Protein AF-A0A963L9Z0-F1 (afdb_monomer)

Foldseek 3Di:
DADDDDDFDADPPPRHTQQADPVRDGDPVVVVVVVCCVVCVVVVVCVRQVDPVSVVCCDPPDNND

Mean predicted aligned error: 4.22 Å

Secondary structure (DSSP, 8-state):
---------B-TTT--BTTB-TTSPBPHHHHHHHHHHHHHTTTTHHHHS-SHHHHHHS-TTTT--

Structure (mmCIF, N/CA/C/O backbone):
data_AF-A0A963L9Z0-F1
#
_entry.id   AF-A0A963L9Z0-F1
#
loop_
_atom_site.group_PDB
_atom_site.id
_atom_site.type_symbol
_atom_site.label_atom_id
_atom_site.label_alt_id
_atom_site.label_comp_id
_atom_site.label_asym_id
_atom_site.label_entity_id
_atom_site.label_seq_id
_atom_site.pdbx_PDB_ins_code
_atom_site.Cartn_x
_atom_site.Cartn_y
_atom_site.Cartn_z
_atom_site.occupancy
_atom_site.B_iso_or_equiv
_atom_site.auth_seq_id
_atom_site.auth_comp_id
_atom_site.auth_asym_id
_atom_site.auth_atom_id
_atom_site.pdbx_PDB_model_num
ATOM 1 N N . SER A 1 1 ? 14.128 12.832 -4.920 1.00 79.38 1 SER A N 1
ATOM 2 C CA . SER A 1 1 ? 12.960 13.084 -4.054 1.00 79.38 1 SER A CA 1
ATOM 3 C C . SER A 1 1 ? 11.944 11.958 -4.210 1.00 79.38 1 SER A C 1
ATOM 5 O O . SER A 1 1 ? 12.031 11.226 -5.195 1.00 79.38 1 SER A O 1
ATOM 7 N N . ALA A 1 2 ? 11.047 11.787 -3.239 1.00 82.62 2 ALA A N 1
ATOM 8 C CA . ALA A 1 2 ? 10.037 10.731 -3.175 1.00 82.62 2 ALA A CA 1
ATOM 9 C C . ALA A 1 2 ? 8.754 11.252 -2.515 1.00 82.62 2 ALA A C 1
ATOM 11 O O . ALA A 1 2 ? 8.785 12.291 -1.861 1.00 82.62 2 ALA A O 1
ATOM 12 N N . MET A 1 3 ? 7.660 10.503 -2.648 1.00 89.56 3 MET A N 1
ATOM 13 C CA . MET A 1 3 ? 6.406 10.769 -1.948 1.00 89.56 3 MET A CA 1
ATOM 14 C C . MET A 1 3 ? 5.908 9.467 -1.321 1.00 89.56 3 MET A C 1
ATOM 16 O O . MET A 1 3 ? 5.539 8.539 -2.038 1.00 89.56 3 MET A O 1
ATOM 20 N N . HIS A 1 4 ? 5.936 9.386 0.008 1.00 91.69 4 HIS A N 1
ATOM 21 C CA . HIS A 1 4 ? 5.275 8.309 0.743 1.00 91.69 4 HIS A CA 1
ATOM 22 C C . HIS A 1 4 ? 3.836 8.735 1.034 1.00 91.69 4 HIS A C 1
ATOM 24 O O . HIS A 1 4 ? 3.602 9.870 1.445 1.00 91.69 4 HIS A O 1
ATOM 30 N N . ILE A 1 5 ? 2.881 7.833 0.815 1.00 92.38 5 ILE A N 1
ATOM 31 C CA . ILE A 1 5 ? 1.470 8.064 1.127 1.00 92.38 5 ILE A CA 1
ATOM 32 C C . ILE A 1 5 ? 1.096 7.128 2.270 1.00 92.38 5 ILE A C 1
ATOM 34 O O . ILE A 1 5 ? 1.191 5.911 2.136 1.00 92.38 5 ILE A O 1
ATOM 38 N N . HIS A 1 6 ? 0.664 7.703 3.388 1.00 95.56 6 HIS A N 1
ATOM 39 C CA . HIS A 1 6 ? 0.112 6.951 4.508 1.00 95.56 6 HIS A CA 1
ATOM 40 C C . HIS A 1 6 ? -1.398 6.835 4.306 1.00 95.56 6 HIS A C 1
ATOM 42 O O . HIS A 1 6 ? -2.074 7.843 4.109 1.00 95.56 6 HIS A O 1
ATOM 48 N N . GLN A 1 7 ? -1.915 5.609 4.309 1.00 96.31 7 GLN A N 1
ATOM 49 C CA . GLN A 1 7 ? -3.310 5.316 3.987 1.00 96.31 7 GLN A CA 1
ATOM 50 C C . GLN A 1 7 ? -3.968 4.579 5.152 1.00 96.31 7 GLN A C 1
ATOM 52 O O . GLN A 1 7 ? -3.380 3.672 5.741 1.00 96.31 7 GLN A O 1
ATOM 57 N N . SER A 1 8 ? -5.202 4.962 5.463 1.00 96.50 8 SER A N 1
ATOM 58 C CA . SER A 1 8 ? -6.085 4.261 6.390 1.00 96.50 8 SER A CA 1
ATOM 59 C C . SER A 1 8 ? -7.471 4.138 5.770 1.00 96.50 8 SER A C 1
ATOM 61 O O . SER A 1 8 ? -7.871 4.954 4.937 1.00 96.50 8 SER A O 1
ATOM 63 N N . VAL A 1 9 ? -8.205 3.105 6.174 1.00 97.69 9 VAL A N 1
ATOM 64 C CA . VAL A 1 9 ? -9.618 2.950 5.830 1.00 97.69 9 VAL A CA 1
ATOM 65 C C . VAL A 1 9 ? -10.409 3.015 7.126 1.00 97.69 9 VAL A C 1
ATOM 67 O O . VAL A 1 9 ? -10.092 2.330 8.098 1.00 97.69 9 VAL A O 1
ATOM 70 N N . VAL A 1 10 ? -11.421 3.872 7.148 1.00 97.50 10 VAL A N 1
ATOM 71 C CA . VAL A 1 10 ? -12.283 4.072 8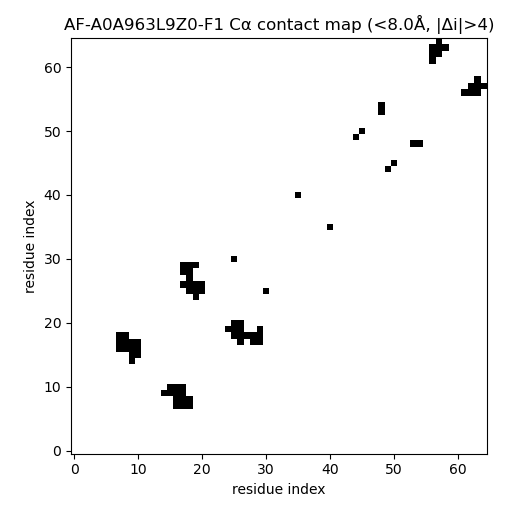.311 1.00 97.50 10 VAL A CA 1
ATOM 72 C C . VAL A 1 10 ? -13.681 3.571 8.001 1.00 97.50 10 VAL A C 1
ATOM 74 O O . VAL A 1 10 ? -14.215 3.810 6.916 1.00 97.50 10 VAL A O 1
ATOM 77 N N . ASP A 1 11 ? -14.268 2.862 8.956 1.00 97.06 11 ASP A N 1
ATOM 78 C CA . ASP A 1 11 ? -15.668 2.483 8.888 1.00 97.06 11 ASP A CA 1
ATOM 79 C C . ASP A 1 11 ? -16.540 3.742 8.972 1.00 97.06 11 ASP A C 1
ATOM 81 O O . ASP A 1 11 ? -16.383 4.572 9.869 1.00 97.06 11 ASP A O 1
ATOM 85 N N . LYS A 1 12 ? -17.463 3.900 8.021 1.00 97.62 12 LYS A N 1
ATOM 86 C CA . LYS A 1 12 ? -18.248 5.133 7.880 1.00 97.62 12 LYS A CA 1
ATOM 87 C C . LYS A 1 12 ? -19.246 5.336 9.025 1.00 97.62 12 LYS A C 1
ATOM 89 O O . LYS A 1 12 ? -19.554 6.479 9.346 1.00 97.62 12 LYS A O 1
ATOM 94 N N . ALA A 1 13 ? -19.777 4.257 9.600 1.00 97.75 13 ALA A N 1
ATOM 95 C CA . ALA A 1 13 ? -20.803 4.338 10.638 1.00 97.75 13 ALA A CA 1
ATOM 96 C C . ALA A 1 13 ? -20.197 4.607 12.022 1.00 97.75 13 ALA A C 1
ATOM 98 O O . ALA A 1 13 ? -20.723 5.410 12.786 1.00 97.75 13 ALA A O 1
ATOM 99 N N . THR A 1 14 ? -19.086 3.942 12.335 1.00 96.38 14 THR A N 1
ATOM 100 C CA . THR A 1 14 ? -18.440 3.973 13.655 1.00 96.38 14 THR A CA 1
ATOM 101 C C . THR A 1 14 ? -17.244 4.920 13.727 1.00 96.38 14 THR A C 1
ATOM 103 O O . THR A 1 14 ? -16.797 5.251 14.822 1.00 96.38 14 THR A O 1
ATOM 106 N N . GLY A 1 15 ? -16.684 5.329 12.585 1.00 96.50 15 GLY A N 1
ATOM 107 C CA . GLY A 1 15 ? -15.458 6.128 12.508 1.00 96.50 15 GLY A CA 1
ATOM 108 C C . GLY A 1 15 ? -14.183 5.359 12.874 1.00 96.50 15 GLY A C 1
ATOM 109 O O . GLY A 1 15 ? -13.103 5.948 12.916 1.00 96.50 15 GLY A O 1
ATOM 110 N N . ARG A 1 16 ? -14.274 4.051 13.147 1.00 96.06 16 ARG A N 1
ATOM 111 C CA . ARG A 1 16 ? -13.128 3.236 13.568 1.00 96.06 16 ARG A CA 1
ATOM 112 C C . ARG A 1 16 ? -12.231 2.896 12.381 1.00 96.06 16 ARG A C 1
ATOM 114 O O . ARG A 1 16 ? -12.712 2.559 11.304 1.00 96.06 16 ARG A O 1
ATOM 121 N N . ASN A 1 17 ? -10.916 2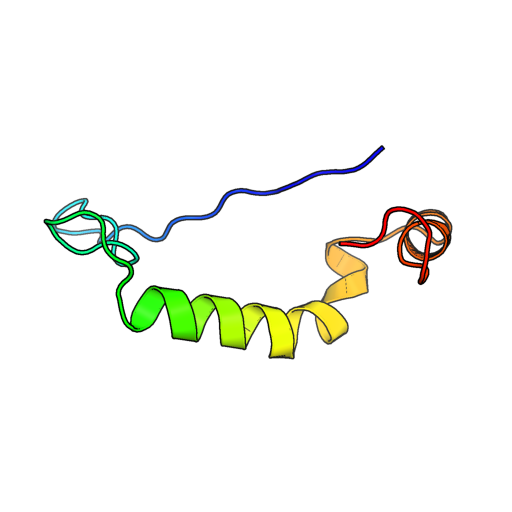.925 12.589 1.00 97.69 17 ASN A N 1
ATOM 122 C CA . ASN A 1 17 ? -9.954 2.445 11.598 1.00 97.69 17 ASN A CA 1
ATOM 123 C C . ASN A 1 17 ? -10.044 0.916 11.482 1.00 97.69 17 ASN A C 1
ATOM 125 O O . ASN A 1 17 ? -9.824 0.214 12.466 1.00 97.69 17 ASN A O 1
ATOM 129 N N . ILE A 1 18 ? -10.331 0.401 10.285 1.00 98.00 18 ILE A N 1
ATOM 130 C CA . ILE A 1 18 ? -10.499 -1.044 10.069 1.00 98.00 18 ILE A CA 1
ATOM 131 C C . ILE A 1 18 ? -9.167 -1.801 10.031 1.00 98.00 18 ILE A C 1
ATOM 133 O O . ILE A 1 18 ? -9.167 -3.030 10.047 1.00 98.00 18 ILE A O 1
ATOM 137 N N . PHE A 1 19 ? -8.034 -1.098 9.956 1.00 98.44 19 PHE A N 1
ATOM 138 C CA . PHE A 1 19 ? -6.697 -1.694 9.934 1.00 98.44 19 PHE A CA 1
ATOM 139 C C . PHE A 1 19 ? -6.139 -2.011 11.323 1.00 98.44 19 PHE A C 1
ATOM 141 O O . PHE A 1 19 ? -5.166 -2.757 11.419 1.00 98.44 19 PHE A O 1
ATOM 148 N N . SER A 1 20 ? -6.748 -1.492 12.392 1.00 97.88 20 SER A N 1
ATOM 149 C CA . SER A 1 20 ? -6.239 -1.635 13.759 1.00 97.88 20 SER A CA 1
ATOM 150 C C . SER A 1 20 ? -7.294 -2.222 14.691 1.00 97.88 20 SER A C 1
ATOM 152 O O . SER A 1 20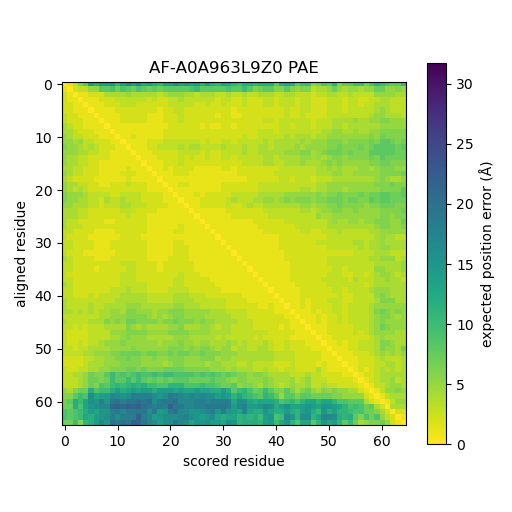 ? -8.448 -1.792 14.700 1.00 97.88 20 SER A O 1
ATOM 154 N N . LYS A 1 21 ? -6.887 -3.199 15.501 1.00 97.12 21 LYS A N 1
ATOM 155 C CA . LYS A 1 21 ? -7.663 -3.678 16.648 1.00 97.12 21 LYS A CA 1
ATOM 156 C C . LYS A 1 21 ? -7.583 -2.666 17.796 1.00 97.12 21 LYS A C 1
ATOM 158 O O . LYS A 1 21 ? -6.844 -1.686 17.733 1.00 97.12 21 LYS A O 1
ATOM 163 N N . GLU A 1 22 ? -8.351 -2.909 18.854 1.00 95.06 22 GLU A N 1
ATOM 164 C CA . GLU A 1 22 ? -8.412 -2.026 20.032 1.00 95.06 22 GLU A CA 1
ATOM 165 C C . GLU A 1 22 ? -7.082 -1.921 20.779 1.00 95.06 22 GLU A C 1
ATOM 167 O O . GLU A 1 22 ? -6.759 -0.862 21.304 1.00 95.06 22 GLU A O 1
ATOM 172 N N . ASP A 1 23 ? -6.280 -2.984 20.760 1.00 96.31 23 ASP A N 1
ATOM 173 C CA . ASP A 1 23 ? -4.928 -3.022 21.327 1.00 96.31 23 ASP A CA 1
ATOM 174 C C . ASP A 1 23 ? -3.858 -2.391 20.410 1.00 96.31 23 ASP A C 1
ATOM 176 O O . ASP A 1 23 ? -2.671 -2.415 20.728 1.00 96.31 23 ASP A O 1
ATOM 180 N N . GLY A 1 24 ? -4.260 -1.842 19.257 1.00 94.94 24 GLY A N 1
ATOM 181 C CA . GLY A 1 24 ? -3.365 -1.265 18.254 1.00 94.94 24 GLY A CA 1
ATOM 182 C C . GLY A 1 24 ? -2.699 -2.288 17.331 1.00 94.94 24 GLY A C 1
ATOM 183 O O . GLY A 1 24 ? -2.003 -1.891 16.394 1.00 94.94 24 GLY A O 1
ATOM 184 N N . SER A 1 25 ? -2.923 -3.589 17.537 1.00 97.88 25 SER A N 1
ATOM 185 C CA . SER A 1 25 ? -2.402 -4.623 16.642 1.00 97.88 25 SER A CA 1
ATOM 186 C C . SER A 1 25 ? -3.106 -4.590 15.274 1.00 97.88 25 SER A C 1
ATOM 188 O O . SER A 1 25 ? -4.256 -4.147 15.164 1.00 97.88 25 SER A O 1
ATOM 190 N N . PRO A 1 26 ? -2.440 -5.035 14.197 1.00 97.94 26 PRO A N 1
ATOM 191 C CA . PRO A 1 26 ? -3.035 -5.042 12.866 1.00 97.94 26 PRO A CA 1
ATOM 192 C C . PRO A 1 26 ? -4.195 -6.042 12.747 1.00 97.94 26 PRO A C 1
ATOM 194 O O . PRO A 1 26 ? -4.185 -7.132 13.330 1.00 97.94 26 PRO A O 1
ATOM 197 N N . THR A 1 27 ? -5.198 -5.681 11.950 1.00 98.44 27 THR A N 1
ATOM 198 C CA . THR A 1 27 ? -6.294 -6.580 11.561 1.00 98.44 27 THR A CA 1
ATOM 199 C C . THR A 1 27 ? -5.931 -7.408 10.329 1.00 98.44 27 THR A C 1
ATOM 201 O O . THR A 1 27 ? -4.974 -7.120 9.614 1.00 98.44 27 THR A O 1
ATOM 204 N N . GLU A 1 28 ? -6.740 -8.421 10.020 1.00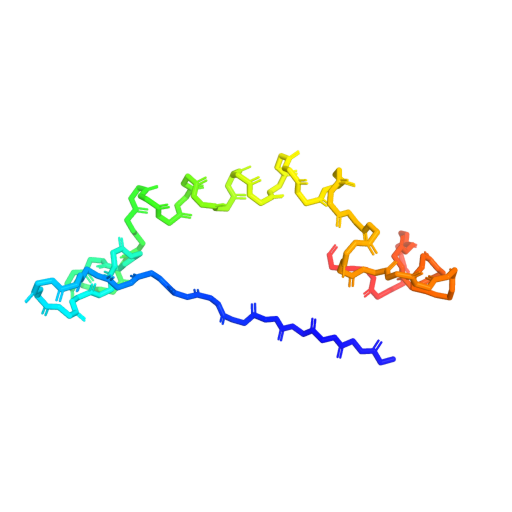 98.19 28 GLU A N 1
ATOM 205 C CA . GLU A 1 28 ? -6.601 -9.177 8.771 1.00 98.19 28 GLU A CA 1
ATOM 206 C C . GLU A 1 28 ? -6.799 -8.287 7.528 1.00 98.19 28 GLU A C 1
ATOM 208 O O . GLU A 1 28 ? -6.072 -8.410 6.545 1.00 98.19 28 GLU A O 1
ATOM 213 N N . ALA A 1 29 ? -7.723 -7.320 7.596 1.00 98.31 29 ALA A N 1
ATOM 214 C CA . ALA A 1 29 ? -7.969 -6.362 6.519 1.00 98.31 29 ALA A CA 1
ATOM 215 C C . ALA A 1 29 ? -6.723 -5.530 6.173 1.00 98.31 29 ALA A C 1
ATOM 217 O O . ALA A 1 29 ? -6.491 -5.240 4.999 1.00 98.31 29 ALA A O 1
ATOM 218 N N . PHE A 1 30 ? -5.896 -5.187 7.168 1.00 98.31 30 PHE A N 1
ATOM 219 C CA . PHE A 1 30 ? -4.622 -4.507 6.935 1.00 98.31 30 PHE A CA 1
ATOM 220 C C . PHE A 1 30 ? -3.674 -5.354 6.076 1.00 98.31 30 PHE A C 1
ATOM 222 O O . PHE A 1 30 ? -3.088 -4.856 5.114 1.00 98.31 30 PHE A O 1
ATOM 229 N N . TYR A 1 31 ? -3.568 -6.651 6.368 1.00 98.38 31 TYR A N 1
ATOM 230 C CA . TYR A 1 31 ? -2.719 -7.559 5.598 1.00 98.38 31 TYR A CA 1
ATOM 231 C C . TYR A 1 31 ? -3.252 -7.807 4.185 1.00 98.38 31 TYR A C 1
ATOM 233 O O . TYR A 1 31 ? -2.472 -7.778 3.231 1.00 98.38 31 TYR A O 1
ATOM 241 N N . HIS A 1 32 ? -4.569 -7.963 4.019 1.00 98.38 32 HIS A N 1
ATOM 242 C CA . HIS A 1 32 ? -5.190 -8.056 2.691 1.00 98.38 32 HIS A CA 1
ATOM 243 C C . HIS A 1 32 ? -4.961 -6.791 1.861 1.00 98.38 32 HIS A C 1
ATOM 245 O O . HIS A 1 32 ? -4.684 -6.884 0.664 1.00 98.38 32 HIS A O 1
ATOM 251 N N . TYR A 1 33 ? -5.004 -5.611 2.489 1.00 98.25 33 TYR A N 1
ATOM 252 C CA . TYR A 1 33 ? -4.701 -4.345 1.824 1.00 98.25 33 TYR A CA 1
ATOM 253 C C . TYR A 1 33 ? -3.257 -4.302 1.310 1.00 98.25 33 TYR A C 1
ATOM 255 O O . TYR A 1 33 ? -3.030 -4.004 0.136 1.00 98.25 33 TYR A O 1
ATOM 263 N N . ILE A 1 34 ? -2.284 -4.677 2.150 1.00 97.62 34 ILE A N 1
ATOM 264 C CA . ILE A 1 34 ? -0.870 -4.773 1.751 1.00 97.62 34 ILE A CA 1
ATOM 265 C C . ILE A 1 34 ? -0.695 -5.772 0.602 1.00 97.62 34 ILE A C 1
ATOM 267 O O . ILE A 1 34 ? -0.031 -5.452 -0.385 1.00 97.62 34 ILE A O 1
ATOM 271 N N . GLY A 1 35 ? -1.312 -6.953 0.694 1.00 97.88 35 GLY A N 1
ATOM 272 C CA . GLY A 1 35 ? -1.253 -7.964 -0.363 1.00 97.88 35 GLY A CA 1
ATOM 273 C C . GLY A 1 35 ? -1.829 -7.455 -1.688 1.00 97.88 35 GLY A C 1
ATOM 274 O O . GLY A 1 35 ? -1.232 -7.652 -2.748 1.00 97.88 35 GLY A O 1
ATOM 275 N N . GLY A 1 36 ? -2.942 -6.719 -1.632 1.00 97.62 36 GLY A N 1
ATOM 276 C CA . GLY A 1 36 ? -3.515 -6.032 -2.786 1.00 97.62 36 GLY A CA 1
ATOM 277 C C . GLY A 1 36 ? -2.552 -5.008 -3.391 1.00 97.62 36 GLY A C 1
ATOM 278 O O . GLY A 1 36 ? -2.336 -5.015 -4.604 1.00 97.62 36 GLY A O 1
ATOM 279 N N . LEU A 1 37 ? -1.913 -4.175 -2.565 1.00 96.38 37 LEU A N 1
ATOM 280 C CA . LEU A 1 37 ? -0.915 -3.214 -3.040 1.00 96.38 37 LEU A CA 1
ATOM 281 C C . LEU A 1 37 ? 0.262 -3.920 -3.724 1.00 96.38 37 LEU A C 1
ATOM 283 O O . LEU A 1 37 ? 0.606 -3.579 -4.854 1.00 96.38 37 LEU A O 1
ATOM 287 N N . GLN A 1 38 ? 0.837 -4.946 -3.099 1.00 95.12 38 GLN A N 1
ATOM 288 C CA . GLN A 1 38 ? 1.940 -5.716 -3.683 1.00 95.12 38 GLN A CA 1
ATOM 289 C C . GLN A 1 38 ? 1.550 -6.363 -5.020 1.00 95.12 38 GLN A C 1
ATOM 291 O O . GLN A 1 38 ? 2.357 -6.399 -5.950 1.00 95.12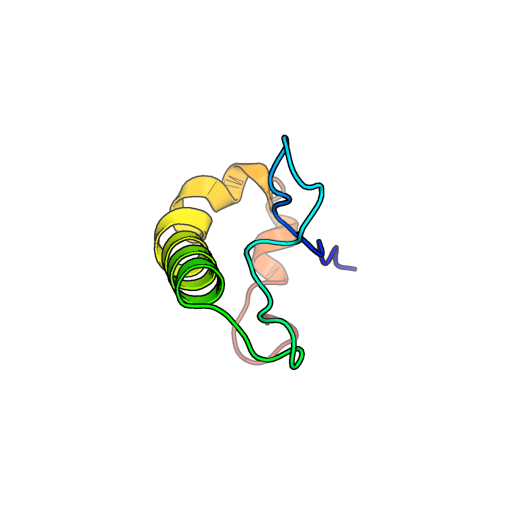 38 GLN A O 1
ATOM 296 N N . ARG A 1 39 ? 0.305 -6.842 -5.140 1.00 96.50 39 ARG A N 1
ATOM 297 C CA . ARG A 1 39 ? -0.203 -7.481 -6.358 1.00 96.50 39 ARG A CA 1
ATOM 298 C C . ARG A 1 39 ? -0.483 -6.486 -7.485 1.00 96.50 39 ARG A C 1
ATOM 300 O O . ARG A 1 39 ? -0.165 -6.790 -8.634 1.00 96.50 39 ARG A O 1
ATOM 307 N N . TYR A 1 40 ? -1.100 -5.344 -7.181 1.00 96.38 40 TYR A N 1
ATOM 308 C CA . TYR A 1 40 ? -1.698 -4.467 -8.196 1.00 96.38 40 TYR A CA 1
ATOM 309 C C . TYR A 1 40 ? -0.934 -3.162 -8.447 1.00 96.38 40 TYR A C 1
ATOM 311 O O . TYR A 1 40 ? -1.018 -2.632 -9.556 1.00 96.38 40 TYR A O 1
ATOM 319 N N . VAL A 1 41 ? -0.142 -2.657 -7.494 1.00 94.25 41 VAL A N 1
ATOM 320 C CA . VAL A 1 41 ? 0.663 -1.434 -7.698 1.00 94.25 41 VAL A CA 1
ATOM 321 C C . VAL A 1 41 ? 1.607 -1.546 -8.898 1.00 94.25 41 VAL A C 1
ATOM 323 O O . VAL A 1 41 ? 1.653 -0.580 -9.658 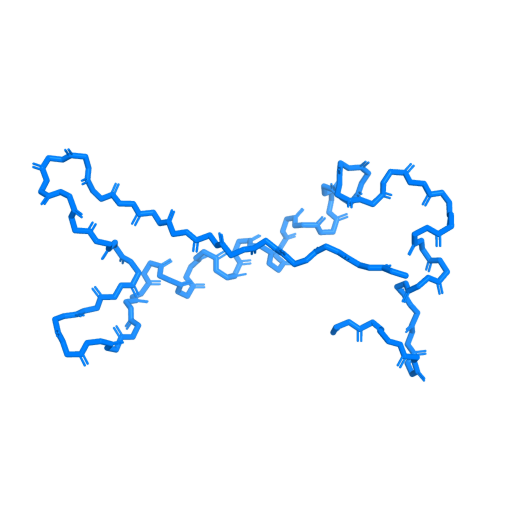1.00 94.25 41 VAL A O 1
ATOM 326 N N . PRO A 1 42 ? 2.283 -2.686 -9.167 1.00 91.94 42 PRO A N 1
ATOM 327 C CA . PRO A 1 42 ? 3.106 -2.831 -10.369 1.00 91.94 42 PRO A CA 1
ATOM 328 C C . PRO A 1 42 ? 2.349 -2.517 -11.670 1.00 91.94 42 PRO A C 1
ATOM 330 O O . PRO A 1 42 ? 2.885 -1.843 -12.547 1.00 91.94 42 PRO A O 1
ATOM 333 N N . ALA A 1 43 ? 1.087 -2.946 -11.779 1.00 94.62 43 ALA A N 1
ATOM 334 C CA . ALA A 1 43 ? 0.244 -2.667 -12.942 1.00 94.62 43 ALA A CA 1
ATOM 335 C C . ALA A 1 43 ? -0.237 -1.204 -12.987 1.00 94.62 43 ALA A C 1
ATOM 337 O O . ALA A 1 43 ? -0.449 -0.653 -14.064 1.00 94.62 43 ALA A O 1
ATOM 338 N N . ALA A 1 44 ? -0.369 -0.557 -11.828 1.00 93.75 44 ALA A N 1
ATOM 339 C CA . ALA A 1 44 ? -0.762 0.844 -11.693 1.00 93.75 44 ALA A CA 1
ATOM 340 C C . ALA A 1 44 ? 0.430 1.826 -11.686 1.00 93.75 44 ALA A C 1
ATOM 342 O O . ALA A 1 44 ? 0.243 3.016 -11.427 1.00 93.75 44 ALA A O 1
ATOM 343 N N . MET A 1 45 ? 1.656 1.369 -11.974 1.00 91.56 45 MET A N 1
ATOM 344 C CA . MET A 1 45 ? 2.874 2.180 -11.827 1.00 91.56 45 MET A CA 1
ATOM 345 C C . MET A 1 45 ? 2.860 3.476 -12.630 1.00 91.56 45 MET A C 1
ATOM 347 O O . MET A 1 45 ? 3.369 4.488 -12.154 1.00 91.56 45 MET A O 1
ATOM 351 N N . ALA A 1 46 ? 2.228 3.485 -13.803 1.00 92.56 46 ALA A N 1
ATOM 352 C CA . ALA A 1 46 ? 2.086 4.694 -14.608 1.00 92.56 46 ALA A CA 1
ATOM 353 C C . ALA A 1 46 ? 1.320 5.818 -13.882 1.00 92.56 46 ALA A C 1
ATOM 355 O O . ALA A 1 46 ? 1.547 6.985 -14.176 1.00 92.56 46 ALA A O 1
ATOM 356 N N . LEU A 1 47 ? 0.457 5.488 -12.915 1.00 92.38 47 LEU A N 1
ATOM 357 C CA . LEU A 1 47 ? -0.296 6.469 -12.128 1.00 92.38 47 LEU A CA 1
ATOM 358 C C . LEU A 1 47 ? 0.533 7.043 -10.971 1.00 92.38 47 LEU A C 1
ATOM 360 O O . LEU A 1 47 ? 0.412 8.222 -10.651 1.00 92.38 47 LEU A O 1
ATOM 364 N N . VAL A 1 48 ? 1.380 6.221 -10.343 1.00 91.12 48 VAL A N 1
ATOM 365 C CA . VAL A 1 48 ? 2.139 6.601 -9.132 1.00 91.12 48 VAL A CA 1
ATOM 366 C C . VAL A 1 48 ? 3.588 7.015 -9.419 1.00 91.12 48 VAL A C 1
ATOM 368 O O . VAL A 1 48 ? 4.225 7.676 -8.602 1.00 91.12 48 VAL A O 1
ATOM 371 N N . ALA A 1 49 ? 4.112 6.665 -10.593 1.00 92.75 49 ALA A N 1
ATOM 372 C CA . ALA A 1 49 ? 5.441 7.012 -11.085 1.00 92.75 49 ALA A CA 1
ATOM 373 C C . ALA A 1 49 ? 5.377 7.367 -12.590 1.00 92.75 49 ALA A C 1
ATOM 375 O O . ALA A 1 49 ? 5.959 6.667 -13.421 1.00 92.75 49 ALA A O 1
ATOM 376 N N . PRO A 1 50 ? 4.691 8.466 -12.962 1.00 93.00 50 PRO A N 1
ATOM 377 C CA . PRO A 1 50 ? 4.327 8.752 -14.356 1.00 93.00 50 PRO A CA 1
ATOM 378 C C . PRO A 1 50 ? 5.495 9.193 -15.249 1.00 93.00 50 PRO A C 1
ATOM 380 O O . PRO A 1 50 ? 5.348 9.283 -16.464 1.00 93.00 50 PRO A O 1
ATOM 383 N N . TYR A 1 51 ? 6.662 9.489 -14.676 1.00 91.56 51 TYR A N 1
ATOM 384 C CA . TYR A 1 51 ? 7.804 10.024 -15.412 1.00 91.56 51 TYR A CA 1
ATOM 385 C C . TYR A 1 51 ? 8.896 8.975 -15.599 1.00 91.56 51 TYR A C 1
ATOM 387 O O . TYR A 1 51 ? 9.210 8.223 -14.679 1.00 91.56 51 TYR A O 1
ATOM 395 N N . VAL A 1 52 ? 9.575 9.006 -16.750 1.00 90.56 52 VAL A N 1
ATOM 396 C CA . VAL A 1 52 ? 10.734 8.136 -17.044 1.00 90.56 52 VAL A CA 1
ATOM 397 C C . VAL A 1 52 ? 11.797 8.227 -15.942 1.00 90.56 52 VAL A C 1
ATOM 399 O O . VAL A 1 52 ? 12.369 7.221 -15.525 1.00 90.56 52 VAL A O 1
ATOM 402 N N . ASN A 1 53 ? 12.019 9.429 -15.400 1.00 89.81 53 ASN A N 1
ATOM 403 C CA . ASN A 1 53 ? 12.973 9.641 -14.315 1.00 89.81 53 ASN A CA 1
ATOM 404 C C . ASN A 1 53 ? 12.600 8.895 -13.017 1.00 89.81 53 ASN A C 1
ATOM 406 O O . ASN A 1 53 ? 13.490 8.524 -12.254 1.00 89.81 53 ASN A O 1
ATOM 410 N N . SER A 1 54 ? 11.315 8.622 -12.773 1.00 88.69 54 SER A N 1
ATOM 411 C CA . SER A 1 54 ? 10.867 7.872 -11.595 1.00 88.69 54 SER A CA 1
ATOM 412 C C . SER A 1 54 ? 11.407 6.438 -11.589 1.00 88.69 54 SER A C 1
ATOM 414 O O . SER A 1 54 ? 11.796 5.936 -10.536 1.00 88.69 54 SER A O 1
ATOM 416 N N . TYR A 1 55 ? 11.539 5.802 -12.757 1.00 86.81 55 TYR A N 1
ATOM 417 C CA . TYR A 1 55 ? 12.059 4.435 -12.881 1.00 86.81 55 TYR A CA 1
ATOM 418 C C . TYR A 1 55 ? 13.562 4.343 -12.614 1.00 86.81 55 TYR A C 1
ATOM 420 O O . TYR A 1 55 ? 14.021 3.332 -12.095 1.00 86.81 55 TYR A O 1
ATOM 428 N N . ARG A 1 56 ? 14.330 5.416 -12.863 1.00 85.50 56 ARG A N 1
ATOM 429 C CA . ARG A 1 56 ? 15.755 5.475 -12.477 1.00 85.50 56 ARG A CA 1
ATOM 430 C C . ARG A 1 56 ? 15.936 5.387 -10.960 1.00 85.50 56 ARG A C 1
ATOM 432 O O . ARG A 1 56 ? 16.945 4.866 -10.492 1.00 85.50 56 ARG A O 1
ATOM 439 N N . ARG A 1 57 ? 14.952 5.873 -10.196 1.00 83.69 57 ARG A N 1
ATOM 440 C CA . ARG A 1 57 ? 14.932 5.783 -8.731 1.00 83.69 57 ARG A CA 1
ATOM 441 C C . ARG A 1 57 ? 14.459 4.415 -8.226 1.00 83.69 57 ARG A C 1
ATOM 443 O O . ARG A 1 57 ? 14.902 3.985 -7.170 1.00 83.69 57 ARG A O 1
ATOM 450 N N . LEU A 1 58 ? 13.586 3.732 -8.962 1.00 79.50 58 LEU A N 1
ATOM 4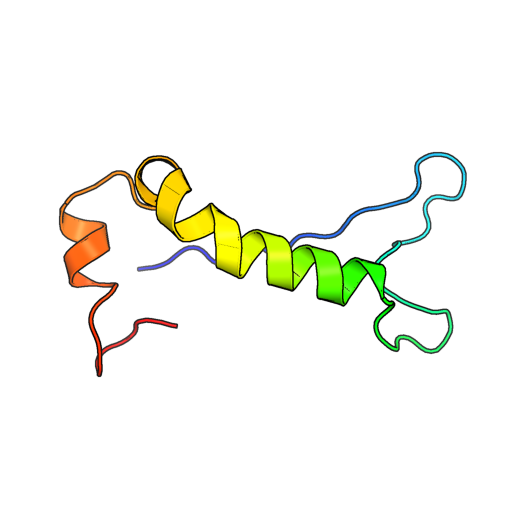51 C CA . LEU A 1 58 ? 13.084 2.393 -8.625 1.00 79.50 58 LEU A CA 1
ATOM 452 C C . LEU A 1 58 ? 14.040 1.304 -9.126 1.00 79.50 58 LEU A C 1
ATOM 454 O O . LEU A 1 58 ? 13.665 0.404 -9.873 1.00 79.50 58 LEU A O 1
ATOM 458 N N . THR A 1 59 ? 15.306 1.420 -8.734 1.00 79.06 59 THR A N 1
ATOM 459 C CA . THR A 1 59 ? 16.381 0.505 -9.119 1.00 79.06 59 THR A CA 1
ATOM 460 C C . THR A 1 59 ? 16.940 -0.199 -7.891 1.00 79.06 59 THR A C 1
ATOM 462 O O . THR A 1 59 ? 17.009 0.368 -6.800 1.00 79.06 59 THR A O 1
ATOM 465 N N . ARG A 1 60 ? 17.338 -1.464 -8.062 1.00 73.81 60 ARG A N 1
ATOM 466 C CA . ARG A 1 60 ? 17.926 -2.258 -6.976 1.00 73.81 60 ARG A CA 1
ATOM 467 C C . ARG A 1 60 ? 19.203 -1.587 -6.455 1.00 73.81 60 ARG A C 1
ATOM 469 O O . ARG A 1 60 ? 19.947 -0.996 -7.230 1.00 73.81 60 ARG A O 1
ATOM 476 N N . HIS A 1 61 ? 19.462 -1.734 -5.155 1.00 73.06 61 HIS A N 1
ATOM 477 C CA . HIS A 1 61 ? 20.695 -1.298 -4.476 1.00 73.06 61 HIS A CA 1
ATOM 478 C C . HIS A 1 61 ? 20.939 0.220 -4.417 1.00 73.06 6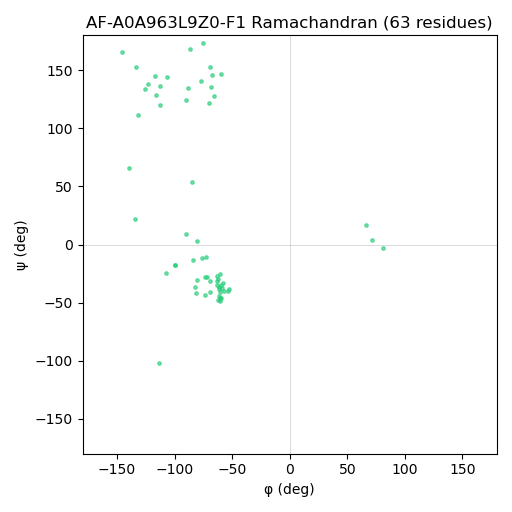1 HIS A C 1
ATOM 480 O O . HIS A 1 61 ? 22.059 0.643 -4.142 1.00 73.06 61 HIS A O 1
ATOM 486 N N . THR A 1 62 ? 19.912 1.043 -4.650 1.00 73.62 62 THR A N 1
ATOM 487 C CA . THR A 1 62 ? 20.002 2.499 -4.465 1.00 73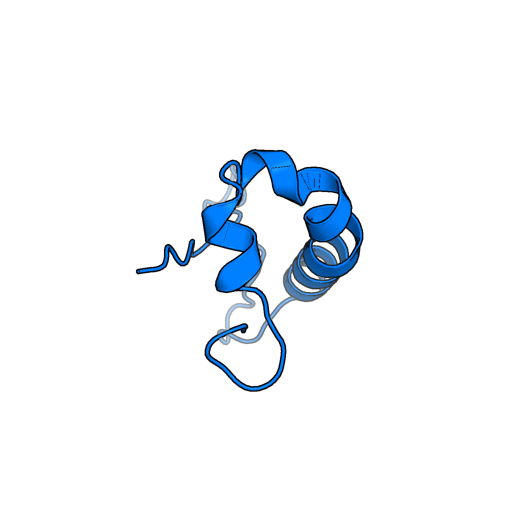.62 62 THR A CA 1
ATOM 488 C C . THR A 1 62 ? 19.104 2.963 -3.314 1.00 73.62 62 THR A C 1
ATOM 490 O O . THR A 1 62 ? 19.458 2.803 -2.152 1.00 73.62 62 THR A O 1
ATOM 493 N N . ALA A 1 63 ? 17.936 3.521 -3.629 1.00 67.69 63 ALA A N 1
ATOM 494 C CA . ALA A 1 63 ? 16.951 4.061 -2.694 1.00 67.69 63 ALA A CA 1
ATOM 495 C C . ALA A 1 63 ? 15.520 3.601 -3.040 1.00 67.69 63 ALA A C 1
ATOM 497 O O . ALA A 1 63 ? 14.547 4.288 -2.707 1.00 67.69 63 ALA A O 1
ATOM 498 N N . ALA A 1 64 ? 15.400 2.488 -3.774 1.00 63.03 64 ALA A N 1
ATOM 499 C CA . ALA A 1 64 ? 14.132 1.797 -3.964 1.00 63.03 64 ALA A CA 1
ATOM 500 C C . ALA A 1 64 ? 13.684 1.179 -2.622 1.00 63.03 64 ALA A C 1
ATOM 502 O O . ALA A 1 64 ? 14.544 0.644 -1.918 1.00 63.03 64 ALA A O 1
ATOM 503 N N . PRO A 1 65 ? 12.395 1.312 -2.253 1.00 62.06 65 PRO A N 1
ATOM 504 C CA . PRO A 1 65 ? 11.852 0.731 -1.027 1.00 62.06 65 PRO A CA 1
ATOM 505 C C . PRO A 1 65 ? 11.862 -0.801 -1.046 1.00 62.06 65 PRO A C 1
ATOM 507 O O . PRO A 1 65 ? 11.874 -1.385 -2.157 1.00 62.06 65 PRO A O 1
#

Sequence (65 aa):
SAMHIHQSVVDKATGRNIFSKEDGSPTEAFYHYIGGLQRYVPAAMALVAPYVNSYRRLTRHTAAP

Radius of gyration: 15.36 Å; Cα contacts (8 Å, |Δi|>4): 40; chains: 1; bounding box: 42×22×38 Å

Solvent-accessible surface area (backbone atoms only — not comparable to full-atom values): 4246 Å² total; per-residue (Å²): 141,86,84,88,83,89,83,86,55,60,41,86,89,79,65,44,52,58,39,44,44,97,88,64,46,75,31,71,60,38,53,53,51,50,53,48,45,71,68,44,44,75,79,44,34,65,80,81,46,71,46,78,72,45,54,72,48,64,32,88,96,73,78,43,132

pLDDT: mean 91.6, std 8.84, range [62.06, 98.44]